Protein AF-A0A6F8YNU5-F1 (afdb_monomer_lite)

pLDDT: mean 80.13, std 20.82, range [37.81, 98.5]

Foldseek 3Di:
DDDDPDDDDDDPPDDDPDDDDDDDPVVVVVVVVVVVVVVVVVVVVVVVVVVVVVVPDDDDDPQQDWDQDPVGTDGNVVCCVPPPDDDDDDDDDDPPDDPDDPPPDDDDDDDD

InterPro domains:
  IPR010296 Protein of unknown function DUF899, thioredoxin-like [PF05988] (19-97)

Radius of gyration: 27.98 Å; chains: 1; bounding box: 62×51×75 Å

Structure (mmCIF, N/CA/C/O backbone):
data_AF-A0A6F8YNU5-F1
#
_entry.id   AF-A0A6F8YNU5-F1
#
loop_
_atom_site.group_PDB
_atom_site.id
_atom_site.type_symbol
_atom_site.label_atom_id
_atom_site.label_alt_id
_atom_site.label_comp_id
_atom_site.label_asym_id
_atom_site.label_entity_id
_atom_site.label_seq_id
_atom_site.pdbx_PDB_ins_code
_atom_site.Cartn_x
_atom_site.Cartn_y
_atom_site.Cartn_z
_atom_site.occupancy
_atom_site.B_iso_or_equiv
_atom_site.auth_seq_id
_atom_site.auth_comp_id
_atom_site.auth_asym_id
_atom_site.auth_atom_id
_atom_site.pdbx_PDB_model_num
ATOM 1 N N . MET A 1 1 ? 33.830 25.362 -50.887 1.00 41.34 1 MET A N 1
ATOM 2 C CA . MET A 1 1 ? 33.187 25.989 -49.716 1.00 41.34 1 MET A CA 1
ATOM 3 C C . MET A 1 1 ? 32.642 24.814 -48.925 1.00 41.34 1 MET A C 1
ATOM 5 O O . MET A 1 1 ? 31.609 24.281 -49.294 1.00 41.34 1 MET A O 1
ATOM 9 N N . GLU A 1 2 ? 33.472 24.250 -48.048 1.00 37.81 2 GLU A N 1
ATOM 10 C CA . GLU A 1 2 ? 33.194 22.983 -47.359 1.00 37.81 2 GLU A CA 1
ATOM 11 C C . GLU A 1 2 ? 32.598 23.275 -45.983 1.00 37.81 2 GLU A C 1
ATOM 13 O O . GLU A 1 2 ? 33.256 23.871 -45.131 1.00 37.81 2 GLU A O 1
ATOM 18 N N . ASP A 1 3 ? 31.354 22.846 -45.778 1.00 38.78 3 ASP A N 1
ATOM 19 C CA . ASP A 1 3 ? 30.679 22.876 -44.486 1.00 38.78 3 ASP A CA 1
ATOM 20 C C . ASP A 1 3 ? 31.210 21.736 -43.611 1.00 38.78 3 ASP A C 1
ATOM 22 O O . ASP A 1 3 ? 30.822 20.576 -43.752 1.00 38.78 3 ASP A O 1
ATOM 26 N N . THR A 1 4 ? 32.123 22.055 -42.695 1.00 40.91 4 THR A N 1
ATOM 27 C CA . THR A 1 4 ? 32.599 21.110 -41.676 1.00 40.91 4 THR A CA 1
ATOM 28 C C . THR A 1 4 ? 31.855 21.356 -40.364 1.00 40.91 4 THR A C 1
ATOM 30 O O . THR A 1 4 ? 32.222 22.208 -39.555 1.00 40.91 4 THR A O 1
ATOM 33 N N . VAL A 1 5 ? 30.788 20.584 -40.135 1.00 43.66 5 VAL A N 1
ATOM 34 C CA . VAL A 1 5 ? 30.223 20.366 -38.796 1.00 43.66 5 VAL A CA 1
ATOM 35 C C . VAL A 1 5 ? 31.218 19.498 -38.019 1.00 43.66 5 VAL A C 1
ATOM 37 O O . VAL A 1 5 ? 31.285 18.280 -38.163 1.00 43.66 5 VAL A O 1
ATOM 40 N N . THR A 1 6 ? 32.057 20.146 -37.214 1.00 42.81 6 THR A N 1
ATOM 41 C CA . THR A 1 6 ? 32.963 19.464 -36.285 1.00 42.81 6 THR A CA 1
ATOM 42 C C . THR A 1 6 ? 32.177 19.031 -35.049 1.00 42.81 6 THR A C 1
ATOM 44 O O . THR A 1 6 ? 31.948 19.806 -34.118 1.00 42.81 6 THR A O 1
ATOM 47 N N . THR A 1 7 ? 31.762 17.765 -35.046 1.00 50.38 7 THR A N 1
ATOM 48 C CA . THR A 1 7 ? 31.370 17.018 -33.845 1.00 50.38 7 THR A CA 1
ATOM 49 C C . THR A 1 7 ? 32.517 17.064 -32.834 1.00 50.38 7 THR A C 1
ATOM 51 O O . THR A 1 7 ? 33.628 16.627 -33.131 1.00 50.38 7 THR A O 1
ATOM 54 N N . ARG A 1 8 ? 32.265 17.589 -31.628 1.00 50.41 8 ARG A N 1
ATOM 55 C CA . ARG A 1 8 ? 33.233 17.519 -30.523 1.00 50.41 8 ARG A CA 1
ATOM 56 C C . ARG A 1 8 ? 33.274 16.084 -29.970 1.00 50.41 8 ARG A C 1
ATOM 58 O O . ARG A 1 8 ? 32.206 15.549 -29.673 1.00 50.41 8 ARG A O 1
ATOM 65 N N . PRO A 1 9 ? 34.456 15.459 -29.816 1.00 52.31 9 PRO A N 1
ATOM 66 C CA . PRO A 1 9 ? 34.565 14.135 -29.217 1.00 52.31 9 PRO A CA 1
ATOM 67 C C . PRO A 1 9 ? 34.281 14.223 -27.711 1.00 52.31 9 PRO A C 1
ATOM 69 O O . PRO A 1 9 ? 34.839 15.071 -27.016 1.00 52.31 9 PRO A O 1
ATOM 72 N N . ASN A 1 10 ? 33.396 13.356 -27.212 1.00 58.34 10 ASN A N 1
ATOM 73 C CA . ASN A 1 10 ? 33.231 13.122 -25.778 1.00 58.34 10 ASN A CA 1
ATOM 74 C C . ASN A 1 10 ? 34.508 12.456 -25.249 1.00 58.34 10 ASN A C 1
ATOM 76 O O . ASN A 1 10 ? 34.833 11.346 -25.666 1.00 58.34 10 ASN A O 1
ATOM 80 N N . ASP A 1 11 ? 35.215 13.124 -24.342 1.00 47.84 11 ASP A N 1
ATOM 81 C CA . ASP A 1 11 ? 36.357 12.565 -23.618 1.00 47.84 11 ASP A CA 1
ATOM 82 C C . ASP A 1 11 ? 35.844 11.641 -22.490 1.00 47.84 11 ASP A C 1
ATOM 84 O O . ASP A 1 11 ? 35.106 12.111 -21.617 1.00 47.84 11 ASP A O 1
ATOM 88 N N . PRO A 1 12 ? 36.154 10.328 -22.492 1.00 56.41 12 PRO A N 1
ATOM 89 C CA . PRO A 1 12 ? 35.630 9.388 -21.502 1.00 56.41 12 PRO A CA 1
ATOM 90 C C . PRO A 1 12 ? 36.358 9.429 -20.146 1.00 56.41 12 PRO A C 1
ATOM 92 O O . PRO A 1 12 ? 36.028 8.631 -19.267 1.00 56.41 12 PRO A O 1
ATOM 95 N N . THR A 1 13 ? 37.321 10.330 -19.925 1.00 51.75 13 THR A N 1
ATOM 96 C CA . THR A 1 13 ? 38.105 10.342 -18.680 1.00 51.75 13 THR A CA 1
ATOM 97 C C . THR A 1 13 ? 37.750 11.527 -17.781 1.00 51.75 13 THR A C 1
ATOM 99 O O . THR A 1 13 ? 38.219 12.642 -17.984 1.00 51.75 13 THR A O 1
ATOM 102 N N . THR A 1 14 ? 36.987 11.227 -16.721 1.00 57.91 14 THR A N 1
ATOM 103 C CA . THR A 1 14 ? 36.728 11.994 -15.474 1.00 57.91 14 THR A CA 1
ATOM 104 C C . THR A 1 14 ? 35.251 12.360 -15.276 1.00 57.91 14 THR A C 1
ATOM 106 O O . THR A 1 14 ? 34.828 13.494 -15.486 1.00 57.91 14 THR A O 1
ATOM 109 N N . ALA A 1 15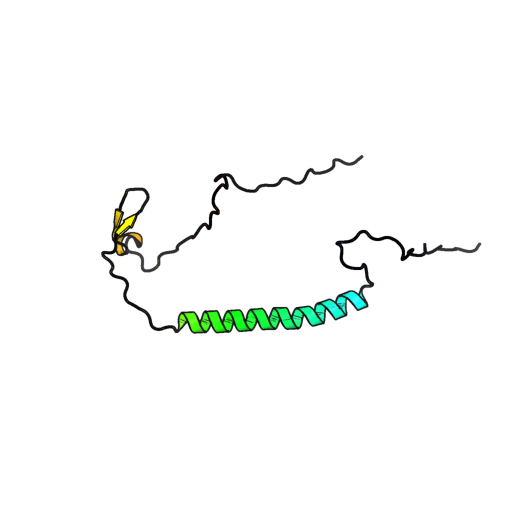 ? 34.463 11.404 -14.772 1.00 58.25 15 ALA A N 1
ATOM 110 C CA . ALA A 1 15 ? 33.218 11.699 -14.061 1.00 58.25 15 ALA A CA 1
ATOM 111 C C . ALA A 1 15 ? 33.385 11.309 -12.577 1.00 58.25 15 ALA A C 1
ATOM 113 O O . ALA A 1 15 ? 33.875 10.214 -12.296 1.00 58.25 15 ALA A O 1
ATOM 114 N N . PRO A 1 16 ? 33.024 12.183 -11.618 1.00 55.91 16 PRO A N 1
ATOM 115 C CA . PRO A 1 16 ? 33.236 11.933 -10.197 1.00 55.91 16 PRO A CA 1
ATOM 116 C C . PRO A 1 16 ? 32.388 10.756 -9.695 1.00 55.91 16 PRO A C 1
ATOM 118 O O . PRO A 1 16 ? 31.257 10.534 -10.133 1.00 55.91 16 PRO A O 1
ATOM 121 N N . THR A 1 17 ? 32.954 10.029 -8.735 1.00 64.94 17 THR A N 1
ATOM 122 C CA . THR A 1 17 ? 32.387 8.882 -8.021 1.00 64.94 17 THR A CA 1
ATOM 123 C C . THR A 1 17 ? 31.032 9.217 -7.383 1.00 64.94 17 THR A C 1
ATOM 125 O O . THR A 1 17 ? 30.944 10.032 -6.469 1.00 64.94 17 THR A O 1
ATOM 128 N N . GLY A 1 18 ? 29.957 8.585 -7.878 1.00 71.44 18 GLY A N 1
ATOM 129 C CA . GLY A 1 18 ? 28.608 8.676 -7.295 1.00 71.44 18 GLY A CA 1
ATOM 130 C C . GLY A 1 18 ? 27.453 8.920 -8.274 1.00 71.44 18 GLY A C 1
ATOM 131 O O . GLY A 1 18 ? 26.308 8.991 -7.833 1.00 71.44 18 GLY A O 1
ATOM 132 N N . ARG A 1 19 ? 27.704 9.049 -9.585 1.00 79.75 19 ARG A N 1
ATOM 133 C CA . ARG A 1 19 ? 26.642 9.174 -10.602 1.00 79.75 19 ARG A CA 1
ATOM 134 C C . ARG A 1 19 ? 26.665 8.013 -11.606 1.00 79.75 19 ARG A C 1
ATOM 136 O O . ARG A 1 19 ? 27.757 7.567 -11.955 1.00 79.75 19 ARG A O 1
ATOM 143 N N . PRO A 1 20 ? 25.494 7.525 -12.070 1.00 87.62 20 PRO A N 1
ATOM 144 C CA . PRO A 1 20 ? 25.424 6.512 -13.122 1.00 87.62 20 PRO A CA 1
ATOM 145 C C . PRO A 1 20 ? 26.115 6.973 -14.418 1.00 87.62 20 PRO A C 1
ATOM 147 O O . PRO A 1 20 ? 26.167 8.181 -14.676 1.00 87.62 20 PRO A O 1
ATOM 150 N N . PRO A 1 21 ? 26.615 6.040 -15.247 1.00 90.75 21 PRO A N 1
ATOM 151 C CA . PRO A 1 21 ? 27.245 6.376 -16.519 1.00 90.75 21 PRO A CA 1
ATOM 152 C C . PRO A 1 21 ? 26.252 7.039 -17.485 1.00 90.75 21 PRO A C 1
ATOM 154 O O . PRO A 1 21 ? 25.082 6.658 -17.555 1.00 90.75 21 PRO A O 1
ATOM 157 N N . VAL A 1 22 ? 26.733 8.019 -18.255 1.00 94.06 22 VAL A N 1
ATOM 158 C CA . VAL A 1 22 ? 25.970 8.630 -19.353 1.00 94.06 22 VAL A CA 1
ATOM 159 C C . VAL A 1 22 ? 26.092 7.727 -20.578 1.00 94.06 22 VAL A C 1
ATOM 161 O O . VAL A 1 22 ? 27.200 7.453 -21.031 1.00 94.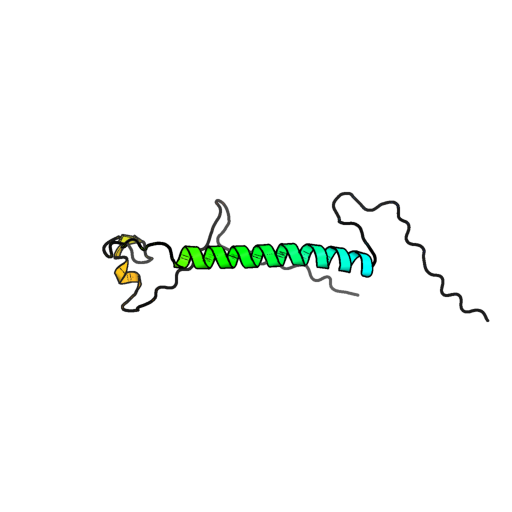06 22 VAL A O 1
ATOM 164 N N . VAL A 1 23 ? 24.959 7.264 -21.103 1.00 96.69 23 VAL A N 1
ATOM 165 C CA . VAL A 1 23 ? 24.884 6.324 -22.233 1.00 96.69 23 VAL A CA 1
ATOM 166 C C . VAL A 1 23 ? 23.997 6.874 -23.349 1.00 96.69 23 VAL A C 1
ATOM 168 O O . VAL A 1 23 ? 23.256 7.839 -23.150 1.00 96.69 23 VAL A O 1
ATOM 171 N N . ASP A 1 24 ? 24.062 6.258 -24.528 1.00 96.69 24 ASP A N 1
ATOM 172 C CA . ASP A 1 24 ? 23.149 6.568 -25.625 1.00 96.69 24 ASP A CA 1
ATOM 173 C C . ASP A 1 24 ? 21.704 6.105 -25.340 1.00 96.69 24 ASP A C 1
ATOM 175 O O . ASP A 1 24 ? 21.399 5.396 -24.373 1.00 96.69 24 ASP A O 1
ATOM 179 N N . ARG A 1 25 ? 20.785 6.511 -26.222 1.00 97.25 25 ARG A N 1
ATOM 180 C CA . ARG A 1 25 ? 19.353 6.245 -26.072 1.00 97.25 25 ARG A CA 1
ATOM 181 C C . ARG A 1 25 ? 18.996 4.759 -26.144 1.00 97.25 25 ARG A C 1
ATOM 183 O O . ARG A 1 25 ? 18.086 4.344 -25.428 1.00 97.25 25 ARG A O 1
ATOM 190 N N . ALA A 1 26 ? 19.647 3.990 -27.012 1.00 97.94 26 ALA A N 1
ATOM 191 C CA . ALA A 1 26 ? 19.328 2.579 -27.208 1.00 97.94 26 ALA A CA 1
ATOM 192 C C . ALA A 1 26 ? 19.755 1.761 -25.985 1.00 97.94 26 ALA A C 1
ATOM 194 O O . ALA A 1 26 ? 18.961 0.985 -25.453 1.00 97.94 26 ALA A O 1
ATOM 195 N N . THR A 1 27 ? 20.959 2.028 -25.477 1.00 97.75 27 THR A N 1
ATOM 196 C CA . THR A 1 27 ? 21.492 1.417 -24.256 1.00 97.75 27 THR A CA 1
ATOM 197 C C . THR A 1 27 ? 20.605 1.724 -23.045 1.00 97.75 27 THR A C 1
ATOM 199 O O . THR A 1 27 ? 20.251 0.825 -22.282 1.00 97.75 27 THR A O 1
ATOM 202 N N . TRP A 1 28 ? 20.171 2.980 -22.889 1.00 97.69 28 TRP A N 1
ATOM 203 C CA . TRP A 1 28 ? 19.238 3.359 -21.822 1.00 97.69 28 TRP A CA 1
ATOM 204 C C . TRP A 1 28 ? 17.881 2.650 -21.937 1.00 97.69 28 TRP A C 1
ATOM 206 O O . TRP A 1 28 ? 17.328 2.208 -20.930 1.00 97.69 28 TRP A O 1
ATOM 216 N N . GLN A 1 29 ? 17.333 2.541 -23.152 1.00 98.38 29 GLN A N 1
ATOM 217 C CA . GLN A 1 29 ? 16.021 1.938 -23.380 1.00 98.38 29 GLN A CA 1
ATOM 218 C C . GLN A 1 29 ? 16.023 0.446 -23.022 1.00 98.38 29 GLN A C 1
ATOM 220 O O . GLN A 1 29 ? 15.131 0.009 -22.301 1.00 98.38 29 GLN A O 1
ATOM 225 N N . ALA A 1 30 ? 17.059 -0.295 -23.428 1.00 98.25 30 ALA A N 1
ATOM 226 C CA . ALA A 1 30 ? 17.219 -1.704 -23.071 1.00 98.25 30 ALA A CA 1
ATOM 227 C C . ALA A 1 30 ? 17.264 -1.909 -21.545 1.00 98.25 30 ALA A C 1
ATOM 229 O O . ALA A 1 30 ? 16.486 -2.691 -21.002 1.00 98.25 30 ALA A O 1
ATOM 230 N N . ALA A 1 31 ? 18.088 -1.128 -20.835 1.00 97.88 31 ALA A N 1
ATOM 231 C CA . ALA A 1 31 ? 18.174 -1.199 -19.375 1.00 97.88 31 ALA A CA 1
ATOM 232 C C . ALA A 1 31 ? 16.841 -0.847 -18.684 1.00 97.88 31 ALA A C 1
ATOM 234 O O . ALA A 1 31 ? 16.464 -1.449 -17.676 1.00 97.88 31 ALA A O 1
ATOM 235 N N . ARG A 1 32 ? 16.095 0.123 -19.228 1.00 97.94 32 ARG A N 1
ATOM 236 C CA . ARG A 1 32 ? 14.773 0.494 -18.712 1.00 97.94 32 ARG A CA 1
ATOM 237 C C . ARG A 1 32 ? 13.742 -0.608 -18.933 1.00 97.94 32 ARG A C 1
ATOM 239 O O . ARG A 1 32 ? 12.919 -0.830 -18.049 1.00 97.94 32 ARG A O 1
ATOM 246 N N . ASP A 1 33 ? 13.761 -1.276 -20.078 1.00 98.50 33 ASP A N 1
ATOM 247 C CA . ASP A 1 33 ? 12.813 -2.349 -20.374 1.00 98.50 33 ASP A CA 1
ATOM 248 C C . ASP A 1 33 ? 13.034 -3.555 -19.450 1.00 98.50 33 ASP A C 1
ATOM 250 O O . ASP A 1 33 ? 12.066 -4.112 -18.927 1.00 98.50 33 ASP A O 1
ATOM 254 N N . GLU A 1 34 ? 14.291 -3.885 -19.142 1.00 98.00 34 GLU A N 1
ATOM 255 C CA . GLU A 1 34 ? 14.638 -4.884 -18.123 1.00 98.00 34 GLU A CA 1
ATOM 256 C C . GLU A 1 34 ? 14.131 -4.493 -16.725 1.00 98.00 34 GLU A C 1
ATOM 258 O O . GLU A 1 34 ? 13.521 -5.308 -16.023 1.00 98.00 34 GLU A O 1
ATOM 263 N N . LEU A 1 35 ? 14.330 -3.233 -16.319 1.00 98.25 35 LEU A N 1
ATOM 264 C CA . LEU A 1 35 ? 13.837 -2.731 -15.034 1.00 98.25 35 LEU A CA 1
ATOM 265 C C . LEU A 1 35 ? 12.305 -2.777 -14.957 1.00 98.25 35 LEU A C 1
ATOM 267 O O . LEU A 1 35 ? 11.750 -3.227 -13.953 1.00 98.25 35 LEU A O 1
ATOM 271 N N . LEU A 1 36 ? 11.622 -2.390 -16.034 1.00 98.44 36 LEU A N 1
ATOM 272 C CA . LEU A 1 36 ? 10.164 -2.342 -16.101 1.00 98.44 36 LEU A CA 1
ATOM 273 C C . LEU A 1 36 ? 9.527 -3.717 -15.848 1.00 98.44 36 LEU A C 1
ATOM 275 O O . LEU A 1 36 ? 8.443 -3.802 -15.266 1.00 98.44 36 LEU A O 1
ATOM 279 N N . VAL A 1 37 ? 10.179 -4.810 -16.261 1.00 98.38 37 VAL A N 1
ATOM 280 C CA . VAL A 1 37 ? 9.713 -6.174 -15.954 1.00 98.38 37 VAL A CA 1
ATOM 281 C C . VAL A 1 37 ? 9.691 -6.408 -14.444 1.00 98.38 37 VAL A C 1
ATOM 283 O O . VAL A 1 37 ? 8.687 -6.895 -13.914 1.00 98.38 37 VAL A O 1
ATOM 286 N N . ARG A 1 38 ? 10.762 -6.019 -13.743 1.00 97.88 38 ARG A N 1
ATOM 287 C CA . ARG A 1 38 ? 10.878 -6.168 -12.284 1.00 97.88 38 ARG A CA 1
ATOM 288 C C . ARG A 1 38 ? 9.879 -5.285 -11.545 1.00 97.88 38 ARG A C 1
ATOM 290 O O . ARG A 1 38 ? 9.228 -5.760 -10.619 1.00 97.88 38 ARG A O 1
ATOM 297 N N . GLU A 1 39 ? 9.715 -4.039 -11.977 1.00 98.38 39 GLU A N 1
ATOM 298 C CA . GLU A 1 39 ? 8.743 -3.107 -11.396 1.00 98.38 39 GLU A CA 1
ATOM 299 C C . GLU A 1 39 ? 7.314 -3.645 -11.524 1.00 98.38 39 GLU A C 1
ATOM 301 O O . GLU A 1 39 ? 6.591 -3.738 -10.534 1.00 98.38 39 GLU A O 1
ATOM 306 N N . LYS A 1 40 ? 6.926 -4.111 -12.719 1.00 98.25 40 LYS A N 1
ATOM 307 C CA . LYS A 1 40 ? 5.601 -4.708 -12.936 1.00 98.25 40 LYS A CA 1
ATOM 308 C C . LYS A 1 40 ? 5.390 -5.974 -12.108 1.00 98.25 40 LYS A C 1
ATOM 310 O O . LYS A 1 40 ? 4.269 -6.237 -11.681 1.00 98.25 40 LYS A O 1
ATOM 315 N N . ALA A 1 41 ? 6.423 -6.796 -11.920 1.00 98.06 41 ALA A N 1
ATOM 316 C CA . ALA A 1 41 ? 6.333 -7.971 -11.056 1.00 98.06 41 ALA A CA 1
ATOM 317 C C . ALA A 1 41 ? 6.099 -7.567 -9.591 1.00 9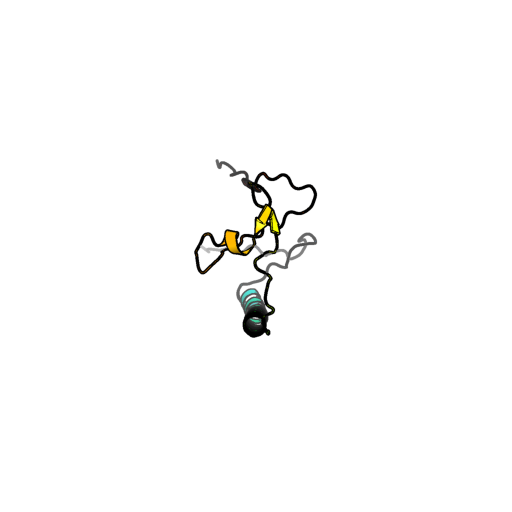8.06 41 ALA A C 1
ATOM 319 O O . ALA A 1 41 ? 5.202 -8.109 -8.951 1.00 98.06 41 ALA A O 1
ATOM 320 N N . HIS A 1 42 ? 6.833 -6.565 -9.099 1.00 97.88 42 HIS A N 1
ATOM 321 C CA . HIS A 1 42 ? 6.659 -6.036 -7.748 1.00 97.88 42 HIS A CA 1
ATOM 322 C C . HIS A 1 42 ? 5.244 -5.490 -7.513 1.00 97.88 42 HIS A C 1
ATOM 324 O O . HIS A 1 42 ? 4.632 -5.812 -6.497 1.00 97.88 42 HIS A O 1
ATOM 330 N N . THR A 1 43 ? 4.688 -4.732 -8.465 1.00 97.62 43 THR A N 1
ATOM 331 C CA . THR A 1 43 ? 3.307 -4.232 -8.368 1.00 97.62 43 THR A CA 1
ATOM 332 C C . THR A 1 43 ? 2.294 -5.371 -8.274 1.00 97.62 43 THR A C 1
ATOM 334 O O . THR A 1 43 ? 1.456 -5.362 -7.380 1.00 97.62 43 THR A O 1
ATOM 337 N N . ARG A 1 44 ? 2.397 -6.387 -9.144 1.00 98.31 44 ARG A N 1
ATOM 338 C CA . ARG A 1 44 ? 1.460 -7.525 -9.139 1.00 98.31 44 ARG A CA 1
ATOM 339 C C . ARG A 1 44 ? 1.501 -8.311 -7.833 1.00 98.31 44 ARG A C 1
ATOM 341 O O . ARG A 1 44 ? 0.453 -8.711 -7.337 1.00 98.31 44 ARG A O 1
ATOM 348 N N . GLU A 1 45 ? 2.692 -8.518 -7.279 1.00 98.31 45 GLU A N 1
ATOM 349 C CA . GLU A 1 45 ? 2.837 -9.176 -5.980 1.00 98.31 45 GLU A CA 1
ATOM 350 C C . GLU A 1 45 ? 2.240 -8.319 -4.856 1.00 98.31 45 GLU A C 1
ATOM 352 O O . GLU A 1 45 ? 1.505 -8.822 -4.008 1.00 98.31 45 GLU A O 1
ATOM 357 N N . GLY A 1 46 ? 2.473 -7.002 -4.888 1.00 98.25 46 GLY A N 1
ATOM 358 C CA . GLY A 1 46 ? 1.836 -6.058 -3.971 1.00 98.25 46 GLY A CA 1
ATOM 359 C C . GLY A 1 46 ? 0.307 -6.143 -4.010 1.00 98.25 46 GLY A C 1
ATOM 360 O O . GLY A 1 46 ? -0.332 -6.226 -2.958 1.00 98.25 46 GLY A O 1
ATOM 361 N N . ASP A 1 47 ? -0.277 -6.207 -5.207 1.00 98.50 47 ASP A N 1
ATOM 362 C CA . ASP A 1 47 ? -1.720 -6.365 -5.400 1.00 98.50 47 ASP A CA 1
ATOM 363 C C . ASP A 1 47 ? -2.227 -7.712 -4.866 1.00 98.50 47 ASP A C 1
ATOM 365 O O . ASP A 1 47 ? -3.262 -7.766 -4.193 1.00 98.50 47 ASP A O 1
ATOM 369 N N . ALA A 1 48 ? -1.487 -8.799 -5.108 1.00 98.44 48 ALA A N 1
ATOM 370 C CA . ALA A 1 48 ? -1.819 -10.130 -4.605 1.00 98.44 48 ALA A CA 1
ATOM 371 C C . ALA A 1 48 ? -1.830 -10.166 -3.069 1.00 98.44 48 ALA A C 1
ATOM 373 O O . ALA A 1 48 ? -2.792 -10.654 -2.465 1.00 98.44 48 ALA A O 1
ATOM 374 N N . ILE A 1 49 ? -0.820 -9.569 -2.432 1.00 98.44 49 ILE A N 1
ATOM 375 C CA . ILE A 1 49 ? -0.737 -9.424 -0.975 1.00 98.44 49 ILE A CA 1
ATOM 376 C C . ILE A 1 49 ? -1.886 -8.557 -0.452 1.00 98.44 49 ILE A C 1
ATOM 378 O O . ILE A 1 49 ? -2.540 -8.926 0.523 1.00 98.44 49 ILE A O 1
ATOM 382 N N . ALA A 1 50 ? -2.173 -7.418 -1.086 1.00 97.81 50 ALA A N 1
ATOM 383 C CA . ALA A 1 50 ? -3.272 -6.544 -0.681 1.00 97.81 50 ALA A CA 1
ATOM 384 C C . ALA A 1 50 ? -4.634 -7.250 -0.783 1.00 97.81 50 ALA A C 1
ATOM 386 O O . ALA A 1 50 ? -5.502 -7.063 0.073 1.00 97.81 50 ALA A O 1
ATOM 387 N N . ALA A 1 51 ? -4.830 -8.080 -1.808 1.00 98.19 51 ALA A N 1
ATOM 388 C CA . ALA A 1 51 ? -6.021 -8.905 -1.954 1.00 98.19 51 ALA A CA 1
ATOM 389 C C . ALA A 1 51 ? -6.083 -10.016 -0.891 1.00 98.19 51 ALA A C 1
ATOM 391 O O . ALA A 1 51 ? -7.153 -10.277 -0.347 1.00 98.19 51 ALA A O 1
ATOM 392 N N . ALA A 1 52 ? -4.954 -10.651 -0.564 1.00 98.38 52 ALA A N 1
ATOM 393 C CA . ALA A 1 52 ? -4.880 -11.649 0.502 1.00 98.38 52 ALA A CA 1
ATOM 394 C C . ALA A 1 52 ? -5.200 -11.039 1.876 1.00 98.38 52 ALA A C 1
ATOM 396 O O . ALA A 1 52 ? -5.999 -11.605 2.614 1.00 98.38 52 ALA A O 1
ATOM 397 N N . ARG A 1 53 ? -4.668 -9.847 2.181 1.00 97.62 53 ARG A N 1
ATOM 398 C CA . ARG A 1 53 ? -4.961 -9.098 3.417 1.00 97.62 53 ARG A CA 1
ATOM 399 C C . ARG A 1 53 ? -6.449 -8.800 3.578 1.00 97.62 53 ARG A C 1
ATOM 401 O O . ARG A 1 53 ? -6.986 -9.004 4.656 1.00 97.62 53 ARG A O 1
ATOM 408 N N . ARG A 1 54 ? -7.125 -8.392 2.497 1.00 97.19 54 ARG A N 1
ATOM 409 C CA . ARG A 1 54 ? -8.583 -8.163 2.482 1.00 97.19 54 ARG A CA 1
ATOM 410 C C . ARG A 1 54 ? -9.415 -9.427 2.739 1.00 97.19 54 ARG A C 1
ATOM 412 O O . ARG A 1 54 ? -10.587 -9.308 3.063 1.00 97.19 54 ARG A O 1
ATOM 419 N N . ARG A 1 55 ? -8.831 -10.617 2.573 1.00 97.62 55 ARG A N 1
ATOM 420 C CA . ARG A 1 55 ? -9.475 -11.919 2.818 1.00 97.62 55 ARG A CA 1
ATOM 421 C C . ARG A 1 55 ? -9.061 -12.565 4.141 1.00 97.62 55 ARG A C 1
ATOM 423 O O . ARG A 1 55 ? -9.498 -13.681 4.411 1.00 97.62 55 ARG A O 1
ATOM 430 N N . LEU A 1 56 ? 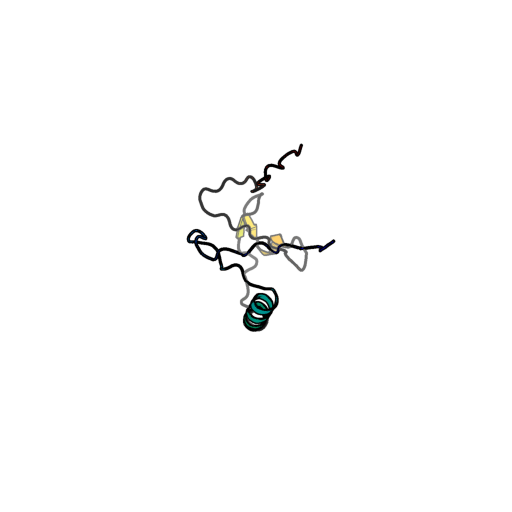-8.200 -11.922 4.934 1.00 97.75 56 LEU A N 1
ATOM 431 C CA . LEU A 1 56 ? -7.858 -12.443 6.255 1.00 97.75 56 LEU A CA 1
ATOM 432 C C . LEU A 1 56 ? -9.122 -12.510 7.128 1.00 97.75 56 LEU A C 1
ATOM 434 O O . LEU A 1 56 ? -9.977 -11.628 7.015 1.00 97.75 56 LEU A O 1
ATOM 438 N N . PRO A 1 57 ? -9.251 -13.529 7.997 1.00 97.88 57 PRO A N 1
ATOM 439 C CA . PRO A 1 57 ? -10.334 -13.583 8.968 1.00 97.88 57 PRO A CA 1
ATOM 440 C C . PRO A 1 57 ? -10.372 -12.306 9.808 1.00 97.88 57 PRO A C 1
ATOM 442 O O . PRO A 1 57 ? -9.338 -11.838 10.287 1.00 97.88 57 PRO A O 1
ATOM 445 N N . MET A 1 58 ? -11.567 -11.746 9.972 1.00 94.88 58 MET A N 1
ATOM 446 C CA . MET A 1 58 ? -11.773 -10.567 10.804 1.00 94.88 58 MET A CA 1
ATOM 447 C C . MET A 1 58 ? -11.841 -10.976 12.274 1.00 94.88 58 MET A C 1
ATOM 449 O O . MET A 1 58 ? -12.393 -12.023 12.610 1.00 94.88 58 MET A O 1
ATOM 453 N N . VAL A 1 59 ? -11.292 -10.128 13.137 1.00 94.62 59 VAL A N 1
ATOM 454 C CA . VAL A 1 59 ? -11.465 -10.212 14.588 1.00 94.62 59 VAL A CA 1
ATOM 455 C C . VAL A 1 59 ? -12.351 -9.047 14.997 1.00 94.62 59 VAL A C 1
ATOM 457 O O . VAL A 1 59 ? -12.156 -7.930 14.518 1.00 94.62 59 VAL A O 1
ATOM 460 N N . GLU A 1 60 ? -13.333 -9.320 15.848 1.00 93.75 60 GLU A N 1
ATOM 461 C CA . GLU A 1 60 ? -14.203 -8.287 16.397 1.00 93.75 60 GLU A CA 1
ATOM 462 C C . GLU A 1 60 ? -13.390 -7.314 17.257 1.00 93.75 60 GLU A C 1
ATOM 464 O O . GLU A 1 60 ? -12.577 -7.721 18.090 1.00 93.75 60 GLU A O 1
ATOM 469 N N . VAL A 1 61 ? -13.601 -6.022 17.026 1.00 91.25 61 VAL A N 1
ATOM 470 C CA . VAL A 1 61 ? -13.080 -4.958 17.882 1.00 91.25 61 VAL A CA 1
ATOM 471 C C . VAL A 1 61 ? -14.192 -4.582 18.845 1.00 91.25 61 VAL A C 1
ATOM 473 O O . VAL A 1 61 ? -15.298 -4.272 18.408 1.00 91.25 61 VAL A O 1
ATOM 476 N N . ASP A 1 62 ? -13.894 -4.599 20.141 1.00 94.06 62 ASP A N 1
ATOM 477 C CA . ASP A 1 62 ? -14.836 -4.138 21.155 1.00 94.06 62 ASP A CA 1
ATOM 478 C C . ASP A 1 62 ? -15.115 -2.637 20.961 1.00 94.06 62 ASP A C 1
ATOM 480 O O . ASP A 1 62 ? -14.213 -1.797 21.010 1.00 94.06 62 ASP A O 1
ATOM 484 N N . GLY A 1 63 ? -16.381 -2.308 20.707 1.00 91.56 63 GLY A N 1
ATOM 485 C CA . GLY A 1 63 ? -16.834 -0.947 20.441 1.00 91.56 63 GLY A CA 1
ATOM 486 C C . GLY A 1 63 ? -16.722 0.001 21.636 1.00 91.56 63 GLY A C 1
ATOM 487 O O . GLY A 1 63 ? -16.735 1.216 21.438 1.00 91.56 63 GLY A O 1
ATOM 488 N N . ALA A 1 64 ? -16.581 -0.543 22.848 1.00 94.19 64 ALA A N 1
ATOM 489 C CA . ALA A 1 64 ? -16.360 0.217 24.073 1.00 94.19 64 ALA A CA 1
ATOM 490 C C . ALA A 1 64 ? -14.877 0.543 24.324 1.00 94.19 64 ALA A C 1
ATOM 492 O O . ALA A 1 64 ? -14.553 1.176 25.328 1.00 94.19 64 ALA A O 1
ATOM 493 N N . VAL A 1 65 ? -13.960 0.126 23.439 1.00 94.69 65 VAL A N 1
ATOM 494 C CA . VAL A 1 65 ? -12.546 0.505 23.550 1.00 94.69 65 VAL A CA 1
ATOM 495 C C . VAL A 1 65 ? -12.413 2.018 23.425 1.00 94.69 65 VAL A C 1
ATOM 497 O O . VAL A 1 65 ? -12.795 2.609 22.418 1.00 94.69 65 VAL A O 1
ATOM 500 N N . GLU A 1 66 ? -11.829 2.626 24.451 1.00 95.88 66 GLU A N 1
ATOM 501 C CA . GLU A 1 66 ? -11.587 4.063 24.516 1.00 95.88 66 GLU A CA 1
ATOM 502 C C . GLU A 1 66 ? -10.477 4.485 23.546 1.00 95.88 66 GLU A C 1
ATOM 504 O O . GLU A 1 66 ? -9.366 3.942 23.549 1.00 95.88 66 GLU A O 1
ATOM 509 N N . VAL A 1 67 ? -10.763 5.508 22.745 1.00 93.25 67 VAL A N 1
ATOM 510 C CA . VAL A 1 67 ? -9.808 6.183 21.867 1.00 93.25 67 VAL A CA 1
ATOM 511 C C . VAL A 1 67 ? -9.686 7.637 22.296 1.00 93.25 67 VAL A C 1
ATOM 513 O O . VAL A 1 67 ? -10.678 8.318 22.534 1.00 93.25 67 VAL A O 1
ATOM 516 N N . VAL A 1 68 ? -8.454 8.136 22.389 1.00 92.81 68 VAL A N 1
ATOM 517 C CA . VAL A 1 68 ? -8.198 9.525 22.789 1.00 92.81 68 VAL A CA 1
ATOM 518 C C . VAL A 1 68 ? -8.408 10.450 21.593 1.00 92.81 68 VAL A C 1
ATOM 520 O O . VAL A 1 68 ? -7.596 10.477 20.665 1.00 92.81 68 VAL A O 1
ATOM 523 N N . GLY A 1 69 ? -9.503 11.203 21.631 1.00 86.06 69 GLY A N 1
ATOM 524 C CA . GLY A 1 69 ? -9.807 12.282 20.701 1.00 86.06 69 GLY A CA 1
ATOM 525 C C . GLY A 1 69 ? -9.352 13.658 21.211 1.00 86.06 69 GLY A C 1
ATOM 526 O O . GLY A 1 69 ? -8.808 13.775 22.312 1.00 86.06 69 GLY A O 1
ATOM 527 N N . PRO A 1 70 ? -9.584 14.725 20.425 1.00 86.50 70 PRO A N 1
ATOM 528 C CA . PRO A 1 70 ? -9.245 16.098 20.809 1.00 86.50 70 PRO A CA 1
ATOM 529 C C . PRO A 1 70 ? -10.001 16.588 22.055 1.00 86.50 70 PRO A C 1
ATOM 531 O O . PRO A 1 70 ? -9.444 17.360 22.831 1.00 86.50 70 PRO A O 1
ATOM 534 N N . ASP A 1 71 ? -11.229 16.110 22.266 1.00 89.31 71 ASP A N 1
ATOM 535 C CA . ASP A 1 71 ? -12.087 16.483 23.400 1.00 89.31 71 ASP A CA 1
ATOM 536 C C . ASP A 1 71 ? -11.979 15.502 24.586 1.00 89.31 71 ASP A C 1
ATOM 538 O O . ASP A 1 71 ? -12.698 15.630 25.576 1.00 89.31 71 ASP A O 1
ATOM 542 N N . GLY A 1 72 ? -11.064 14.529 24.500 1.00 93.06 72 GLY A N 1
ATOM 543 C CA . GLY A 1 72 ? -10.859 13.485 25.501 1.00 93.06 72 GLY A CA 1
ATOM 544 C C . GLY A 1 72 ? -11.160 12.069 24.990 1.00 93.06 72 GLY A C 1
ATOM 545 O O . GLY A 1 72 ? -11.324 11.861 23.785 1.00 93.06 72 GLY A O 1
ATOM 546 N N . PRO A 1 73 ? -11.159 11.076 25.896 1.00 95.44 73 PRO A N 1
ATOM 547 C CA . PRO A 1 73 ? -11.483 9.688 25.576 1.00 95.44 73 PRO A CA 1
ATOM 548 C C . PRO A 1 73 ? -12.938 9.532 25.113 1.00 95.44 73 PRO A C 1
ATOM 550 O O . PRO A 1 73 ? -13.841 10.121 25.710 1.00 95.44 73 PRO A O 1
ATOM 553 N N . VAL A 1 74 ? -13.144 8.768 24.041 1.00 94.75 74 VAL A N 1
ATOM 554 C CA . VAL A 1 74 ? -14.463 8.378 23.530 1.00 94.75 74 VAL A CA 1
ATOM 555 C C . VAL A 1 74 ? -14.461 6.899 23.124 1.00 94.75 74 VAL A C 1
ATOM 557 O O . VAL A 1 74 ? -13.428 6.407 22.654 1.00 94.75 74 VAL A O 1
ATOM 560 N N . PRO A 1 75 ? -15.596 6.186 23.224 1.00 94.69 75 PRO A N 1
ATOM 561 C CA . PRO A 1 75 ? -15.738 4.842 22.672 1.00 94.69 75 PRO A CA 1
ATOM 562 C C . PRO A 1 75 ? -15.396 4.790 21.178 1.00 94.69 75 PRO A C 1
ATOM 564 O O . PRO A 1 75 ? -15.730 5.700 20.416 1.00 94.69 75 PRO A O 1
ATOM 567 N N . PHE A 1 76 ? -14.778 3.698 20.724 1.00 93.81 76 PHE A N 1
ATOM 568 C CA . PHE A 1 76 ? -14.405 3.511 19.319 1.00 93.81 76 PHE A CA 1
ATOM 569 C C . PHE A 1 76 ? -15.596 3.673 18.363 1.00 93.81 76 PHE A C 1
ATOM 571 O O . PHE A 1 76 ? -15.448 4.262 17.292 1.00 93.81 76 PHE A O 1
ATOM 578 N N . LEU A 1 77 ? -16.785 3.198 18.751 1.00 93.81 77 LEU A N 1
ATOM 579 C CA . LEU A 1 77 ? -18.003 3.353 17.947 1.00 93.81 77 LEU A CA 1
ATOM 580 C C . LEU A 1 77 ? -18.420 4.816 17.761 1.00 93.81 77 LEU A C 1
ATOM 582 O O . LEU A 1 77 ? -18.934 5.175 16.701 1.00 93.81 77 LEU A O 1
ATOM 586 N N . ASP A 1 78 ? -18.143 5.681 18.734 1.00 93.62 78 ASP A N 1
ATOM 587 C CA . ASP A 1 78 ? -18.529 7.090 18.663 1.00 93.62 78 ASP A CA 1
ATOM 588 C C . ASP A 1 78 ? -17.674 7.869 17.650 1.00 93.62 78 ASP A C 1
ATOM 590 O O . ASP A 1 78 ? -18.117 8.894 17.123 1.00 93.62 78 ASP A O 1
ATOM 594 N N . LEU A 1 79 ? -16.500 7.341 17.267 1.00 92.31 79 LEU A N 1
ATOM 595 C CA . LEU A 1 79 ? -15.677 7.900 16.184 1.00 92.31 79 LEU A CA 1
ATOM 596 C C . LEU A 1 79 ? -16.408 7.917 14.838 1.00 92.31 79 LEU A C 1
ATOM 598 O O . LEU A 1 79 ? -16.119 8.760 13.988 1.00 92.31 79 LEU A O 1
ATOM 602 N N . PHE A 1 80 ? -17.353 7.000 14.635 1.00 93.19 80 PHE A N 1
ATOM 603 C CA . PHE A 1 80 ? -18.124 6.911 13.400 1.00 93.19 80 PHE A CA 1
ATOM 604 C C . PHE A 1 80 ? -19.185 8.009 13.292 1.00 93.19 80 PHE A C 1
ATOM 606 O O . PHE A 1 80 ? -19.626 8.313 12.184 1.00 93.19 80 PHE A O 1
ATOM 613 N N . GLN A 1 81 ? -19.609 8.610 14.412 1.00 91.75 81 GLN A N 1
ATOM 614 C CA . GLN A 1 81 ? -20.642 9.654 14.443 1.00 91.75 81 GLN A CA 1
ATOM 615 C C . GLN A 1 81 ? -21.914 9.262 13.659 1.00 91.75 81 GLN A C 1
ATOM 617 O O . GLN A 1 81 ? -22.488 10.069 12.925 1.00 91.75 81 GLN A O 1
ATOM 622 N N . GLY A 1 82 ? -22.328 7.995 13.777 1.00 93.06 82 GLY A N 1
ATOM 623 C CA . GLY A 1 82 ? -23.501 7.438 13.092 1.00 93.06 82 GLY A CA 1
ATOM 624 C C . GLY A 1 82 ? -23.307 7.100 11.607 1.00 93.06 82 GLY A C 1
ATOM 625 O O . GLY A 1 82 ? -24.300 6.905 10.910 1.00 93.06 82 GLY A O 1
ATOM 626 N N . ARG A 1 83 ? -22.066 7.058 11.104 1.00 95.56 83 ARG A N 1
ATOM 627 C CA . ARG A 1 83 ? -21.730 6.658 9.725 1.00 95.56 83 ARG A CA 1
ATOM 628 C C . ARG A 1 83 ? -21.286 5.199 9.659 1.00 95.56 83 ARG A C 1
ATOM 630 O O . ARG A 1 83 ? -20.779 4.659 10.632 1.00 95.56 83 ARG A O 1
ATOM 637 N N . ASP A 1 84 ? -21.377 4.609 8.472 1.00 94.38 84 ASP A N 1
ATOM 638 C CA . ASP A 1 84 ? -20.943 3.223 8.236 1.00 94.38 84 ASP A CA 1
ATOM 639 C C . ASP A 1 84 ? -19.440 3.098 7.929 1.00 94.38 84 ASP A C 1
ATOM 641 O O . ASP A 1 84 ? -18.894 1.997 7.894 1.00 94.38 84 ASP A O 1
ATOM 645 N N . GLU A 1 85 ? -18.752 4.221 7.694 1.00 94.38 85 GLU A N 1
ATOM 646 C CA . GLU A 1 85 ? -17.337 4.247 7.327 1.00 94.38 85 GLU A CA 1
ATOM 647 C C . GLU A 1 85 ? -16.573 5.325 8.102 1.00 94.38 85 GLU A C 1
ATOM 649 O O . GLU A 1 85 ? -17.017 6.470 8.236 1.00 94.38 85 GLU A O 1
ATOM 654 N N . LEU A 1 86 ? -15.382 4.949 8.569 1.00 93.00 86 LEU A N 1
ATOM 655 C CA . LEU A 1 86 ? -14.418 5.824 9.219 1.00 93.00 86 LEU A CA 1
ATOM 656 C C . LEU A 1 86 ? -13.155 5.910 8.355 1.00 93.00 86 LEU A C 1
ATOM 658 O O . LEU A 1 86 ? -12.478 4.909 8.123 1.00 93.00 86 LEU A O 1
ATOM 662 N N . VAL A 1 87 ? -12.800 7.119 7.916 1.00 91.25 87 VAL A N 1
ATOM 663 C CA . VAL A 1 87 ? -11.544 7.373 7.196 1.00 91.25 87 VAL A CA 1
ATOM 664 C C . VAL A 1 87 ? -10.477 7.813 8.193 1.00 91.25 87 VAL A C 1
ATOM 666 O O . VAL A 1 87 ? -10.625 8.836 8.857 1.00 91.25 87 VAL A O 1
ATOM 669 N N . VAL A 1 88 ? -9.381 7.059 8.272 1.00 89.12 88 VAL A N 1
ATOM 670 C CA . VAL A 1 88 ? -8.281 7.319 9.210 1.00 89.12 88 VAL A CA 1
ATOM 671 C C . VAL A 1 88 ? -7.035 7.777 8.457 1.00 89.12 88 VAL A C 1
ATOM 673 O O . VAL A 1 88 ? -6.527 7.069 7.589 1.00 89.12 88 VAL A O 1
ATOM 676 N N . TYR A 1 89 ? -6.494 8.935 8.838 1.00 87.38 89 TYR A N 1
ATOM 677 C CA . TYR A 1 89 ? -5.196 9.415 8.363 1.00 87.38 89 TYR A CA 1
ATOM 678 C C . TYR A 1 89 ? -4.127 9.149 9.416 1.00 87.38 89 TYR A C 1
ATOM 680 O O . TYR A 1 89 ? -4.190 9.657 10.533 1.00 87.38 89 TYR A O 1
ATOM 688 N N . LYS A 1 90 ? -3.110 8.369 9.050 1.00 80.25 90 LYS A N 1
ATOM 689 C CA . LYS A 1 90 ? -1.945 8.141 9.904 1.00 80.25 90 LYS A CA 1
ATOM 690 C C . LYS A 1 90 ? -0.779 9.004 9.433 1.00 80.25 90 LYS A C 1
ATOM 692 O O . LYS A 1 90 ? -0.155 8.702 8.418 1.00 80.25 90 LYS A O 1
ATOM 697 N N . HIS A 1 91 ? -0.449 10.039 10.197 1.00 79.19 91 HIS A N 1
ATOM 698 C CA . HIS A 1 91 ? 0.775 10.808 9.995 1.00 79.19 91 HIS A CA 1
ATOM 699 C C . HIS A 1 91 ? 1.923 10.129 10.746 1.00 79.19 91 HIS A C 1
ATOM 701 O O . HIS A 1 91 ? 1.941 10.090 11.973 1.00 79.19 91 HIS A O 1
ATOM 707 N N . MET A 1 92 ? 2.872 9.552 10.009 1.00 74.38 92 MET A N 1
ATOM 708 C CA . MET A 1 92 ? 4.091 8.998 10.599 1.00 74.38 92 MET A CA 1
ATOM 709 C C . MET A 1 92 ? 5.075 10.144 10.858 1.00 74.38 92 MET A C 1
ATOM 711 O O . MET A 1 92 ? 5.724 10.618 9.927 1.00 74.3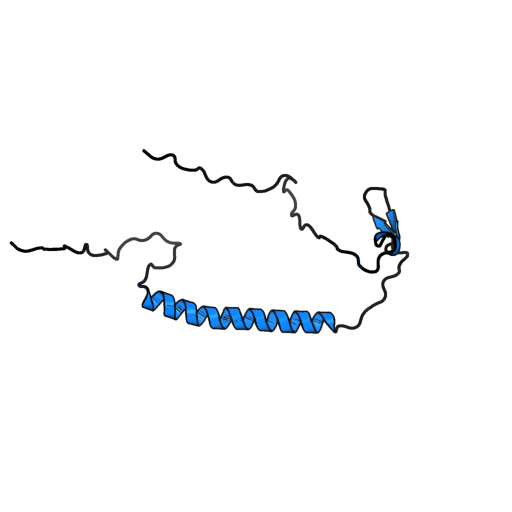8 92 MET A O 1
ATOM 715 N N . TRP A 1 93 ? 5.171 10.594 12.109 1.00 63.44 93 TRP A N 1
ATOM 716 C CA . TRP A 1 93 ? 6.271 11.445 12.571 1.00 63.44 93 TRP A CA 1
ATOM 717 C C . TRP A 1 93 ? 7.463 10.578 12.984 1.00 63.44 93 TRP A C 1
ATOM 719 O O . TRP A 1 93 ? 7.287 9.458 13.461 1.00 63.44 93 TRP A O 1
ATOM 729 N N . TYR A 1 94 ? 8.674 11.099 12.806 1.00 64.62 94 TYR A N 1
ATOM 730 C CA . TYR A 1 94 ? 9.870 10.577 13.462 1.00 64.62 94 TYR A CA 1
ATOM 731 C C . TYR A 1 94 ? 10.320 11.564 14.538 1.00 64.62 94 TYR A C 1
ATOM 733 O O . TYR A 1 94 ? 10.101 12.776 14.412 1.00 64.62 94 TYR A O 1
ATOM 741 N N . ASP A 1 95 ? 10.934 11.035 15.594 1.00 61.00 95 ASP A N 1
ATOM 742 C CA . ASP A 1 95 ? 11.353 11.823 16.748 1.00 61.00 95 ASP A CA 1
ATOM 743 C C . ASP A 1 95 ? 12.276 12.977 16.327 1.00 61.00 95 ASP A C 1
ATOM 745 O O . ASP A 1 95 ? 13.244 12.797 15.585 1.00 61.00 95 ASP A O 1
ATOM 749 N N . GLY A 1 96 ? 11.953 14.187 16.794 1.00 67.00 96 GLY A N 1
ATOM 750 C CA . GLY A 1 96 ? 12.748 15.399 16.572 1.00 67.00 96 GLY A CA 1
ATOM 751 C C . GLY A 1 96 ? 12.375 16.254 15.353 1.00 67.00 96 GLY A C 1
ATOM 752 O O . GLY A 1 96 ? 12.979 17.310 15.168 1.00 67.00 96 GLY A O 1
ATOM 753 N N . ALA A 1 97 ? 11.389 15.871 14.533 1.00 60.31 97 ALA A N 1
ATOM 754 C CA . ALA A 1 97 ? 10.935 16.721 13.427 1.00 60.31 97 ALA A CA 1
ATOM 755 C C . ALA A 1 97 ? 9.905 17.779 13.887 1.00 60.31 97 ALA A C 1
ATOM 757 O O . ALA A 1 97 ? 8.890 17.417 14.488 1.00 60.31 97 ALA A O 1
ATOM 758 N N . PRO A 1 98 ? 10.100 19.079 13.581 1.00 58.44 98 PRO A N 1
ATOM 759 C CA . PRO A 1 98 ? 9.079 20.095 13.824 1.00 58.44 98 PRO A CA 1
ATOM 760 C C . PRO A 1 98 ? 7.827 19.825 12.973 1.00 58.44 98 PRO A C 1
ATOM 762 O O . PRO A 1 98 ? 7.912 19.301 11.865 1.00 58.44 98 PRO A O 1
ATOM 765 N N . HIS A 1 99 ? 6.653 20.218 13.471 1.00 57.59 99 HIS A N 1
ATOM 766 C CA . HIS A 1 99 ? 5.354 19.994 12.817 1.00 57.59 99 HIS A CA 1
ATOM 767 C C . HIS A 1 99 ? 5.110 20.863 11.562 1.00 57.59 99 HIS A C 1
ATOM 769 O O . HIS A 1 99 ? 4.065 20.762 10.923 1.00 57.59 99 HIS A O 1
ATOM 775 N N . GLN A 1 100 ? 6.073 21.718 11.207 1.00 58.66 100 GLN A N 1
ATOM 776 C CA . GLN A 1 100 ? 6.001 22.684 10.112 1.00 58.66 100 GLN A CA 1
ATOM 777 C C . GLN A 1 100 ? 6.568 22.047 8.832 1.00 58.66 100 GLN A C 1
ATOM 779 O O . GLN A 1 100 ? 7.705 21.577 8.817 1.00 58.66 100 GLN A O 1
ATOM 784 N N . GLY A 1 101 ? 5.774 22.032 7.762 1.00 47.94 101 GLY A N 1
ATOM 785 C CA . GLY A 1 101 ? 6.017 21.268 6.540 1.00 47.94 101 GLY A CA 1
ATOM 786 C C . GLY A 1 101 ? 7.335 21.535 5.804 1.00 47.94 101 GLY A C 1
ATOM 787 O O . GLY A 1 101 ? 7.866 22.644 5.746 1.00 47.94 101 GLY A O 1
ATOM 788 N N . SER A 1 102 ? 7.825 20.484 5.147 1.00 46.56 102 SER A N 1
ATOM 789 C CA . SER A 1 102 ? 8.937 20.528 4.206 1.00 46.56 102 SER A CA 1
ATOM 790 C C . SER A 1 102 ? 8.519 21.202 2.891 1.00 46.56 102 SER A C 1
ATOM 792 O O . SER A 1 102 ? 8.245 20.534 1.896 1.00 46.56 102 SER A O 1
ATOM 794 N N . ALA A 1 103 ? 8.495 22.530 2.854 1.00 46.88 103 ALA A N 1
ATOM 795 C CA . ALA A 1 103 ? 8.549 23.273 1.599 1.00 46.88 103 ALA A CA 1
ATOM 796 C C . ALA A 1 103 ? 9.986 23.763 1.391 1.00 46.88 103 ALA A C 1
ATOM 798 O O . ALA A 1 103 ? 10.366 24.856 1.804 1.00 46.88 103 ALA A O 1
ATOM 799 N N . ARG A 1 104 ? 10.819 22.930 0.757 1.00 44.03 104 ARG A N 1
ATOM 800 C CA . ARG A 1 104 ? 12.111 23.383 0.232 1.00 44.03 104 ARG A CA 1
ATOM 801 C C . ARG A 1 104 ? 11.835 24.133 -1.067 1.00 44.03 104 ARG A C 1
ATOM 803 O O . ARG A 1 104 ? 11.732 23.519 -2.123 1.00 44.03 104 ARG A O 1
ATOM 810 N N . ALA A 1 105 ? 11.708 25.453 -0.985 1.00 42.59 105 ALA A N 1
ATOM 811 C CA . ALA A 1 105 ? 11.808 26.300 -2.164 1.00 42.59 105 ALA A CA 1
ATOM 812 C C . ALA A 1 105 ? 13.213 26.120 -2.764 1.00 42.59 105 ALA A C 1
ATOM 814 O O . ALA A 1 105 ? 14.221 26.354 -2.095 1.00 42.59 105 ALA A O 1
ATOM 815 N N . ALA A 1 106 ? 13.289 25.647 -4.008 1.00 53.81 106 ALA A N 1
ATOM 816 C CA . ALA A 1 106 ? 14.520 25.718 -4.780 1.00 53.81 106 ALA A CA 1
ATOM 817 C C . ALA A 1 106 ? 14.787 27.196 -5.116 1.00 53.81 106 ALA A C 1
ATOM 819 O O . ALA A 1 106 ? 13.846 27.892 -5.501 1.00 53.81 106 ALA A O 1
ATOM 820 N N . PRO A 1 107 ? 16.025 27.705 -4.993 1.00 48.41 107 PRO A N 1
ATOM 821 C CA . PRO A 1 107 ? 16.325 29.048 -5.459 1.00 48.41 107 PRO A CA 1
ATOM 822 C C . PRO A 1 107 ? 16.206 29.078 -6.986 1.00 48.41 107 PRO A C 1
ATOM 824 O O . PRO A 1 107 ? 17.020 28.496 -7.706 1.00 48.41 107 PRO A O 1
ATOM 827 N N . THR A 1 108 ? 15.179 29.757 -7.488 1.00 52.28 108 THR A N 1
ATOM 828 C CA . THR A 1 108 ? 15.084 30.151 -8.891 1.00 52.28 108 THR A CA 1
ATOM 829 C C . THR A 1 108 ? 16.262 31.079 -9.178 1.00 52.28 108 THR A C 1
ATOM 831 O O . THR A 1 108 ? 16.348 32.163 -8.606 1.00 52.28 108 THR A O 1
ATOM 834 N N . ARG A 1 109 ? 17.204 30.659 -10.032 1.00 43.41 109 ARG A N 1
ATOM 835 C CA . ARG A 1 109 ? 18.219 31.567 -10.585 1.00 43.41 109 ARG A CA 1
ATOM 836 C C . ARG A 1 109 ? 17.504 32.609 -11.456 1.00 43.41 109 ARG A C 1
ATOM 838 O O . ARG A 1 109 ? 16.891 32.194 -12.440 1.00 43.41 109 ARG A O 1
ATOM 845 N N . PRO A 1 110 ? 17.588 33.919 -11.175 1.00 49.41 110 PRO A N 1
ATOM 846 C CA . PRO A 1 110 ? 17.229 34.915 -12.172 1.00 49.41 110 PRO A CA 1
ATOM 847 C C . PRO A 1 110 ? 18.319 34.940 -13.252 1.00 49.41 110 PRO A C 1
ATOM 849 O O . PRO A 1 110 ? 19.510 35.009 -12.947 1.00 49.41 110 PRO A O 1
ATOM 852 N N . GLY A 1 111 ? 17.912 34.815 -14.513 1.00 57.09 111 GLY A N 1
ATOM 853 C CA . GLY A 1 111 ? 18.786 35.029 -15.661 1.00 57.09 111 GLY A CA 1
ATOM 854 C C . GLY A 1 111 ? 18.854 36.510 -16.019 1.00 57.09 111 GLY A C 1
ATOM 855 O O . GLY A 1 111 ? 17.817 37.152 -16.141 1.00 57.09 111 GLY A O 1
ATOM 856 N N . THR A 1 112 ? 20.057 37.046 -16.197 1.00 48.22 112 THR A N 1
ATOM 857 C CA . THR A 1 112 ? 20.554 37.630 -17.456 1.00 48.22 112 THR A CA 1
ATOM 858 C C . THR A 1 112 ? 22.076 37.584 -17.405 1.00 48.22 112 THR A C 1
ATOM 860 O O . THR A 1 112 ? 22.618 37.826 -16.303 1.00 48.22 112 THR A O 1
#

Secondary structure (DSSP, 8-state):
------PPP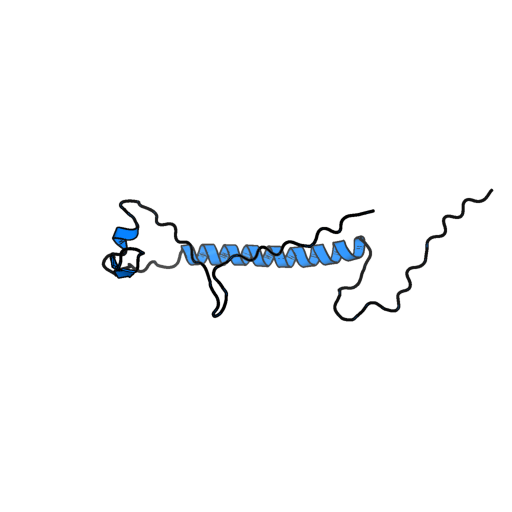PP-S---TTSPPP--HHHHHHHHHHHHHHHHHHHHHHHHHHHHHHTSPP-PPPTT-EEEETTEEEEGGGGGTT-S----------TT--SS--------PPP-

Sequence (112 aa):
MEDTVTTRPNDPTTAPTGRPPVVDRATWQAARDELLVREKAHTREGDAIAAARRRLPMVEVDGAVEVVGPDGPVPFLDLFQGRDELVVYKHMWYDGAPHQGSARAAPTRPGT

Organism: NCBI:txid624315